Protein AF-A0A192UQJ4-F1 (afdb_monomer_lite)

Radius of gyration: 17.1 Å; chains: 1; bounding box: 37×36×45 Å

Structure (mmCIF, N/CA/C/O backbone):
data_AF-A0A192UQJ4-F1
#
_entry.id   AF-A0A192UQJ4-F1
#
loop_
_atom_site.group_PDB
_atom_site.id
_atom_site.type_symbol
_atom_site.label_atom_id
_atom_site.label_alt_id
_atom_site.label_comp_id
_atom_site.label_asym_id
_atom_site.label_entity_id
_atom_site.label_seq_id
_atom_site.pdbx_PDB_ins_code
_atom_site.Cartn_x
_atom_site.Cartn_y
_atom_site.Cartn_z
_atom_site.occupancy
_atom_site.B_iso_or_equiv
_atom_site.auth_seq_id
_atom_site.auth_comp_id
_atom_site.auth_asym_id
_atom_site.auth_atom_id
_atom_site.pdbx_PDB_model_num
ATOM 1 N N . MET A 1 1 ? -23.858 4.529 11.386 1.00 68.25 1 MET A N 1
ATOM 2 C CA . MET A 1 1 ? -22.714 3.639 11.702 1.00 68.25 1 MET A CA 1
ATOM 3 C C . MET A 1 1 ? -22.645 2.424 10.768 1.00 68.25 1 MET A C 1
ATOM 5 O O . MET A 1 1 ? -21.585 2.189 10.210 1.00 68.25 1 MET A O 1
ATOM 9 N N . LEU A 1 2 ? -23.756 1.713 10.515 1.00 73.62 2 LEU A N 1
ATOM 10 C CA . LEU A 1 2 ? -23.798 0.533 9.625 1.00 73.62 2 LEU A CA 1
ATOM 11 C C . LEU A 1 2 ? -23.403 0.808 8.160 1.00 73.62 2 LEU A C 1
ATOM 13 O O . LEU A 1 2 ? -22.546 0.114 7.625 1.00 73.62 2 LEU A O 1
ATOM 17 N N . ILE A 1 3 ? -23.965 1.846 7.531 1.00 78.69 3 ILE A N 1
ATOM 18 C CA . ILE A 1 3 ? -23.734 2.157 6.102 1.00 78.69 3 ILE A CA 1
ATOM 19 C C . ILE A 1 3 ? -22.249 2.413 5.800 1.00 78.69 3 ILE A C 1
ATOM 21 O O . ILE A 1 3 ? -21.712 1.895 4.826 1.00 78.69 3 ILE A O 1
ATOM 25 N N . TYR A 1 4 ? -21.566 3.163 6.670 1.00 78.06 4 TYR A N 1
ATOM 26 C CA . TYR A 1 4 ? -20.137 3.449 6.529 1.00 78.06 4 TYR A CA 1
ATOM 27 C C . TYR A 1 4 ? -19.293 2.170 6.526 1.00 78.06 4 TYR A C 1
ATOM 29 O O . TYR A 1 4 ? -18.439 2.000 5.661 1.00 78.06 4 TYR A O 1
ATOM 37 N N . ASN A 1 5 ? -19.568 1.253 7.458 1.00 77.25 5 ASN A N 1
ATOM 38 C CA . ASN A 1 5 ? -18.823 0.002 7.571 1.00 77.25 5 ASN A CA 1
ATOM 39 C C . ASN A 1 5 ? -19.036 -0.893 6.344 1.00 77.25 5 ASN A C 1
ATOM 41 O O . ASN A 1 5 ? -18.076 -1.468 5.844 1.00 77.25 5 ASN A O 1
ATOM 45 N N . VAL A 1 6 ? -20.264 -0.968 5.820 1.00 82.81 6 VAL A N 1
ATOM 46 C CA . VAL A 1 6 ? -20.564 -1.748 4.607 1.00 82.81 6 VAL A CA 1
ATOM 47 C C . VAL A 1 6 ? -19.792 -1.209 3.402 1.00 82.81 6 VAL A C 1
ATOM 49 O O . VAL A 1 6 ? -19.183 -1.985 2.664 1.00 82.81 6 VAL A O 1
ATOM 52 N N . ILE A 1 7 ? -19.763 0.113 3.218 1.00 82.19 7 ILE A N 1
ATOM 53 C CA . ILE A 1 7 ? -19.021 0.748 2.119 1.00 82.19 7 ILE A CA 1
ATOM 54 C C . ILE A 1 7 ? -17.511 0.532 2.283 1.00 82.19 7 ILE A C 1
ATOM 56 O O . ILE A 1 7 ? -16.831 0.215 1.307 1.00 82.19 7 ILE A O 1
ATOM 60 N N . ASP A 1 8 ? -16.975 0.670 3.500 1.00 81.62 8 ASP A N 1
ATOM 61 C CA . ASP A 1 8 ? -15.545 0.477 3.777 1.00 81.62 8 ASP A CA 1
ATOM 62 C C . ASP A 1 8 ? -15.128 -0.975 3.488 1.00 81.62 8 ASP A C 1
ATOM 64 O O . ASP A 1 8 ? -14.180 -1.214 2.741 1.00 81.62 8 ASP A O 1
ATOM 68 N N . THR A 1 9 ? -15.886 -1.956 3.987 1.00 82.75 9 THR A N 1
ATOM 69 C CA . THR A 1 9 ? -15.600 -3.382 3.776 1.00 82.75 9 THR A CA 1
ATOM 70 C C . THR A 1 9 ? -15.726 -3.789 2.309 1.00 82.75 9 THR A C 1
ATOM 72 O O . THR A 1 9 ? -14.824 -4.441 1.786 1.00 82.75 9 THR A O 1
ATOM 75 N N . THR A 1 10 ? -16.795 -3.387 1.615 1.00 85.81 10 THR A N 1
ATOM 76 C CA . THR A 1 10 ? -16.966 -3.708 0.184 1.00 85.81 10 THR A CA 1
ATOM 77 C C . THR A 1 10 ? -15.870 -3.078 -0.671 1.00 85.81 10 THR A C 1
ATOM 79 O O . THR A 1 10 ? -15.284 -3.759 -1.511 1.00 85.81 10 THR A O 1
ATOM 82 N N . SER A 1 11 ? -15.511 -1.819 -0.406 1.00 83.31 11 SER A N 1
ATOM 83 C CA . SER A 1 11 ? -14.419 -1.138 -1.110 1.00 83.31 11 SER A CA 1
ATOM 84 C C . SER A 1 11 ? -13.077 -1.834 -0.890 1.00 83.31 11 SER A C 1
ATOM 86 O O . SER A 1 11 ? -12.315 -2.014 -1.837 1.00 83.31 11 SER A O 1
ATOM 88 N N . VAL A 1 12 ? -12.781 -2.259 0.345 1.00 85.00 12 VAL A N 1
ATOM 89 C CA . VAL A 1 12 ? -11.550 -3.002 0.647 1.00 85.00 12 VAL A CA 1
ATOM 90 C C . VAL A 1 12 ? -11.523 -4.331 -0.100 1.00 85.00 12 VAL A C 1
ATOM 92 O O . VAL A 1 12 ? -10.505 -4.635 -0.710 1.00 85.00 12 VAL A O 1
ATOM 95 N N . ILE A 1 13 ? -12.627 -5.085 -0.130 1.00 87.44 13 ILE A N 1
ATOM 96 C CA . ILE A 1 13 ? -12.711 -6.350 -0.879 1.00 87.44 13 ILE A CA 1
ATOM 97 C C . ILE A 1 13 ? -12.421 -6.120 -2.366 1.00 87.44 13 ILE A C 1
ATOM 99 O O . ILE A 1 13 ? -11.567 -6.798 -2.936 1.00 87.44 13 ILE A O 1
ATOM 103 N N . VAL A 1 14 ? -13.078 -5.132 -2.980 1.00 88.06 14 VAL A N 1
ATOM 104 C CA . VAL A 1 14 ? -12.874 -4.796 -4.397 1.00 88.06 14 VAL A CA 1
ATOM 105 C C . VAL A 1 14 ? -11.417 -4.411 -4.667 1.00 88.06 14 VAL A C 1
ATOM 107 O O . VAL A 1 14 ? -10.820 -4.909 -5.620 1.00 88.06 14 VAL A O 1
ATOM 110 N N . PHE A 1 15 ? -10.805 -3.584 -3.814 1.00 84.38 15 PHE A N 1
ATOM 111 C CA . PHE A 1 15 ? -9.407 -3.181 -3.979 1.00 84.38 15 PHE A CA 1
ATOM 112 C C . PHE A 1 15 ? -8.409 -4.313 -3.742 1.00 84.38 15 PHE A C 1
ATOM 114 O O . PHE A 1 15 ? -7.394 -4.373 -4.434 1.00 84.38 15 PHE A O 1
ATOM 121 N N . THR A 1 16 ? -8.691 -5.226 -2.814 1.00 86.81 16 THR A N 1
ATOM 122 C CA . THR A 1 16 ? -7.874 -6.425 -2.607 1.00 86.81 16 THR A CA 1
ATOM 123 C C . THR A 1 16 ? -7.921 -7.325 -3.844 1.00 86.81 16 THR A C 1
ATOM 125 O O . THR A 1 16 ? -6.873 -7.777 -4.307 1.00 86.81 16 THR A O 1
ATOM 128 N N . ILE A 1 17 ? -9.103 -7.532 -4.436 1.00 88.88 17 ILE A N 1
ATOM 129 C CA . ILE A 1 17 ? -9.254 -8.304 -5.682 1.00 88.88 17 ILE A CA 1
ATOM 130 C C . ILE A 1 17 ? -8.514 -7.620 -6.841 1.00 88.88 17 ILE A C 1
ATOM 132 O O . ILE A 1 17 ? -7.749 -8.275 -7.548 1.00 88.88 17 ILE A O 1
ATOM 136 N N . GLU A 1 18 ? -8.678 -6.304 -7.012 1.00 86.25 18 GLU A N 1
ATOM 137 C CA . GLU A 1 18 ? -7.968 -5.525 -8.037 1.00 86.25 18 GLU A CA 1
ATOM 138 C C . GLU A 1 18 ? -6.442 -5.657 -7.888 1.00 86.25 18 GLU A C 1
ATOM 140 O O . GLU A 1 18 ? -5.730 -5.842 -8.879 1.00 86.25 18 GLU A O 1
ATOM 145 N N . TYR A 1 19 ? -5.935 -5.613 -6.652 1.00 85.44 19 TYR A N 1
ATOM 146 C CA . TYR A 1 19 ? -4.513 -5.779 -6.360 1.00 85.44 19 TYR A CA 1
ATOM 147 C C . TYR A 1 19 ? -3.995 -7.169 -6.754 1.00 85.44 19 TYR A C 1
ATOM 149 O O . TYR A 1 19 ? -2.967 -7.260 -7.426 1.00 85.44 19 TYR A O 1
ATOM 157 N N . ILE A 1 20 ? -4.710 -8.240 -6.392 1.00 86.81 20 ILE A N 1
ATOM 158 C CA . ILE A 1 20 ? -4.325 -9.625 -6.720 1.00 86.81 20 ILE A CA 1
ATOM 159 C C . ILE A 1 20 ? -4.343 -9.848 -8.235 1.00 86.81 20 ILE A C 1
ATOM 161 O O . ILE A 1 20 ? -3.375 -10.367 -8.789 1.00 86.81 20 ILE A O 1
ATOM 165 N N . LEU A 1 21 ? -5.397 -9.398 -8.923 1.00 85.69 21 LEU A N 1
ATOM 166 C CA . LEU A 1 21 ? -5.496 -9.501 -10.381 1.00 85.69 21 LEU A CA 1
ATOM 167 C C . LEU A 1 21 ? -4.347 -8.763 -11.077 1.00 85.69 21 LEU A C 1
ATOM 169 O O . LEU A 1 21 ? -3.753 -9.286 -12.023 1.00 85.69 21 LEU A O 1
ATOM 173 N N . ARG A 1 22 ? -3.978 -7.568 -10.599 1.00 84.25 22 ARG A N 1
ATOM 174 C CA . ARG A 1 22 ? -2.816 -6.849 -11.139 1.00 84.25 22 ARG A CA 1
ATOM 175 C C . ARG A 1 22 ? -1.493 -7.534 -10.827 1.00 84.25 22 ARG A C 1
ATOM 177 O O . ARG A 1 22 ? -0.597 -7.526 -11.665 1.00 84.25 22 ARG A O 1
ATOM 184 N N . LEU A 1 23 ? -1.368 -8.162 -9.663 1.00 83.75 23 LEU A N 1
ATOM 185 C CA . LEU A 1 23 ? -0.188 -8.945 -9.319 1.00 83.75 23 LEU A CA 1
ATOM 186 C C . LEU A 1 23 ? -0.026 -10.146 -10.263 1.00 83.75 23 LEU A C 1
ATOM 188 O O . LEU A 1 23 ? 1.066 -10.363 -10.787 1.00 83.75 23 LEU A O 1
ATOM 192 N N . TRP A 1 24 ? -1.113 -10.873 -10.536 1.00 84.25 24 TRP A N 1
ATOM 193 C CA . TRP A 1 24 ? -1.135 -12.014 -11.458 1.00 84.25 24 TRP A CA 1
ATOM 194 C C . TRP A 1 24 ? -0.907 -11.621 -12.918 1.00 84.25 24 TRP A C 1
ATOM 196 O O . TRP A 1 24 ? -0.257 -12.360 -13.649 1.00 84.25 24 TRP A O 1
ATOM 206 N N . THR A 1 25 ? -1.386 -10.450 -13.342 1.00 82.81 25 THR A N 1
ATOM 207 C CA . THR A 1 25 ? -1.175 -9.935 -14.708 1.00 82.81 25 THR A CA 1
ATOM 208 C C . THR A 1 25 ? 0.141 -9.168 -14.873 1.00 82.81 25 THR A C 1
ATOM 210 O O . THR A 1 25 ? 0.566 -8.918 -16.001 1.00 82.81 25 THR A O 1
ATOM 213 N N . SER A 1 26 ? 0.845 -8.843 -13.783 1.00 80.75 26 SER A N 1
ATOM 214 C CA . SER A 1 26 ? 2.135 -8.139 -13.831 1.00 80.75 26 SER A CA 1
ATOM 215 C C . SER A 1 26 ? 3.203 -8.784 -14.734 1.00 80.75 26 SER A C 1
ATOM 217 O O . SER A 1 26 ? 3.917 -8.031 -15.401 1.00 80.75 26 SER A O 1
ATOM 219 N N . PRO A 1 27 ? 3.314 -10.123 -14.864 1.00 76.94 27 PRO A N 1
ATOM 220 C CA . PRO A 1 27 ? 4.272 -10.743 -15.779 1.00 76.94 27 PRO A CA 1
ATOM 221 C C . PRO A 1 27 ? 3.978 -10.442 -17.254 1.00 76.94 27 PRO A C 1
ATOM 223 O O . PRO A 1 27 ? 4.908 -10.268 -18.033 1.00 76.94 27 PRO A O 1
ATOM 226 N N . LEU A 1 28 ? 2.701 -10.300 -17.628 1.00 74.06 28 LEU A N 1
ATOM 227 C CA . LEU A 1 28 ? 2.296 -9.935 -18.991 1.00 74.06 28 LEU A CA 1
ATOM 228 C C . LEU A 1 28 ? 2.704 -8.488 -19.312 1.00 74.06 28 LEU A C 1
ATOM 230 O O . LEU A 1 28 ? 3.176 -8.196 -20.411 1.00 74.06 28 LEU A O 1
ATOM 234 N N . MET A 1 29 ? 2.591 -7.591 -18.325 1.00 69.00 29 MET A N 1
ATOM 235 C CA . MET A 1 29 ? 2.976 -6.180 -18.451 1.00 69.00 29 MET A CA 1
ATOM 236 C C . MET A 1 29 ? 4.497 -5.984 -18.573 1.00 69.00 29 MET A C 1
ATOM 238 O O . MET A 1 29 ? 4.948 -5.036 -19.213 1.00 69.00 29 MET A O 1
ATOM 242 N N . PHE A 1 30 ? 5.293 -6.876 -17.977 1.00 69.94 30 PHE A N 1
ATOM 243 C CA . PHE A 1 30 ? 6.757 -6.849 -18.023 1.00 69.94 30 PHE A CA 1
ATOM 244 C C . PHE A 1 30 ? 7.313 -8.053 -18.792 1.00 69.94 30 PHE A C 1
ATOM 246 O O . PHE A 1 30 ? 8.193 -8.750 -18.290 1.00 69.94 30 PHE A O 1
ATOM 253 N N . SER A 1 31 ? 6.847 -8.256 -20.030 1.00 64.31 31 SER A N 1
ATOM 254 C CA . SER A 1 31 ? 7.252 -9.382 -20.897 1.00 64.31 31 SER A CA 1
ATOM 255 C C . SER A 1 31 ? 8.771 -9.498 -21.137 1.00 64.31 31 SER A C 1
ATOM 257 O O . SER A 1 31 ? 9.249 -10.539 -21.572 1.00 64.31 31 SER A O 1
ATOM 259 N N . SER A 1 32 ? 9.557 -8.459 -20.834 1.00 71.88 32 SER A N 1
ATOM 260 C CA . SER A 1 32 ? 11.025 -8.467 -20.948 1.00 71.88 32 SER A CA 1
ATOM 261 C C . SER A 1 32 ? 11.765 -9.025 -19.718 1.00 71.88 32 SER A C 1
ATOM 263 O O . SER A 1 32 ? 12.993 -9.028 -19.710 1.00 71.88 32 SER A O 1
ATOM 265 N N . ILE A 1 33 ? 11.068 -9.423 -18.645 1.00 78.75 33 ILE A N 1
ATOM 266 C CA . ILE A 1 33 ? 11.676 -9.808 -17.358 1.00 78.75 33 ILE A CA 1
ATOM 267 C C . ILE A 1 33 ? 11.044 -11.123 -16.863 1.00 78.75 33 ILE A C 1
ATOM 269 O O . ILE A 1 33 ? 9.832 -11.278 -16.985 1.00 78.75 33 ILE A O 1
ATOM 273 N N . PRO A 1 34 ? 11.803 -12.060 -16.255 1.00 78.44 34 PRO A N 1
ATOM 274 C CA . PRO A 1 34 ? 11.222 -13.274 -15.681 1.00 78.44 34 PRO A CA 1
ATOM 275 C C . PRO A 1 34 ? 10.134 -12.968 -14.637 1.00 78.44 34 PRO A C 1
ATOM 277 O O . PRO A 1 34 ? 10.239 -12.008 -13.866 1.00 78.44 34 PRO A O 1
ATOM 280 N N . THR A 1 35 ? 9.103 -13.817 -14.605 1.00 77.06 35 THR A N 1
ATOM 281 C CA . THR A 1 35 ? 7.844 -13.672 -13.846 1.00 77.06 35 THR A CA 1
ATOM 282 C C . THR A 1 35 ? 8.048 -13.237 -12.394 1.00 77.06 35 THR A C 1
ATOM 284 O O . THR A 1 35 ? 7.406 -12.307 -11.914 1.00 77.06 35 THR A O 1
ATOM 287 N N . ASN A 1 36 ? 8.993 -13.856 -11.691 1.00 77.62 36 ASN A N 1
ATOM 288 C CA . ASN A 1 36 ? 9.324 -13.546 -10.299 1.00 77.62 36 ASN A CA 1
ATOM 289 C C . ASN A 1 36 ? 9.866 -12.114 -10.108 1.00 77.62 36 ASN A C 1
ATOM 291 O O . ASN A 1 36 ? 9.462 -11.404 -9.185 1.00 77.62 36 ASN A O 1
ATOM 295 N N . LYS A 1 37 ? 10.747 -11.652 -11.001 1.00 80.38 37 LYS A N 1
ATOM 296 C CA . LYS A 1 37 ? 11.276 -10.281 -10.980 1.00 80.38 37 LYS A CA 1
ATOM 297 C C . LYS A 1 37 ? 10.226 -9.261 -11.424 1.00 80.38 37 LYS A C 1
ATOM 299 O O . LYS A 1 37 ? 10.214 -8.156 -10.884 1.00 80.38 37 LYS A O 1
ATOM 304 N N . ALA A 1 38 ? 9.340 -9.617 -12.357 1.00 80.56 38 ALA A N 1
ATOM 305 C CA . ALA A 1 38 ? 8.219 -8.771 -12.774 1.00 80.56 38 ALA A CA 1
ATOM 306 C C . ALA A 1 38 ? 7.261 -8.482 -11.607 1.00 80.56 38 ALA A C 1
ATOM 308 O O . ALA A 1 38 ? 6.945 -7.321 -11.346 1.00 80.56 38 ALA A O 1
ATOM 309 N N . VAL A 1 39 ? 6.898 -9.516 -10.842 1.00 81.19 39 VAL A N 1
ATOM 310 C CA . VAL A 1 39 ? 6.060 -9.400 -9.638 1.00 81.19 39 VAL A CA 1
ATOM 311 C C . VAL A 1 39 ? 6.717 -8.493 -8.596 1.00 81.19 39 VAL A C 1
ATOM 313 O O . VAL A 1 39 ? 6.099 -7.544 -8.117 1.00 81.19 39 VAL A O 1
ATOM 316 N N . PHE A 1 40 ? 7.997 -8.713 -8.283 1.00 81.75 40 PHE A N 1
ATOM 317 C CA . PHE A 1 40 ? 8.704 -7.894 -7.293 1.00 81.75 40 PHE A CA 1
ATOM 318 C C . PHE A 1 40 ? 8.839 -6.426 -7.732 1.00 81.75 40 PHE A C 1
ATOM 320 O O . PHE A 1 40 ? 8.682 -5.501 -6.929 1.00 81.75 40 PHE A O 1
ATOM 327 N N . LYS A 1 41 ? 9.082 -6.196 -9.028 1.00 80.88 41 LYS A N 1
ATOM 328 C CA . LYS A 1 41 ? 9.120 -4.856 -9.623 1.00 80.88 41 LYS A CA 1
ATOM 329 C C . LYS A 1 41 ? 7.747 -4.184 -9.587 1.00 80.88 41 LYS A C 1
ATOM 331 O O . LYS A 1 41 ? 7.675 -2.987 -9.318 1.00 80.88 41 LYS A O 1
ATOM 336 N N . TYR A 1 42 ? 6.672 -4.941 -9.808 1.00 81.81 42 TYR A N 1
ATOM 337 C CA . TYR A 1 42 ? 5.308 -4.436 -9.701 1.00 81.81 42 TYR A CA 1
ATOM 338 C C . TYR A 1 42 ? 4.966 -4.043 -8.265 1.00 81.81 42 TYR A C 1
ATOM 340 O O . TYR A 1 42 ? 4.496 -2.926 -8.067 1.00 81.81 42 TYR A O 1
ATOM 348 N N . ILE A 1 43 ? 5.278 -4.881 -7.270 1.00 83.44 43 ILE A N 1
ATOM 349 C CA . ILE A 1 43 ? 5.050 -4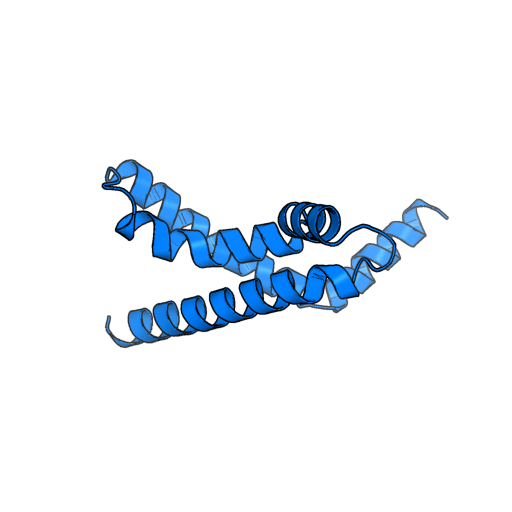.583 -5.843 1.00 83.44 43 ILE A CA 1
ATOM 350 C C . ILE A 1 43 ? 5.772 -3.296 -5.420 1.00 83.44 43 ILE A C 1
ATOM 352 O O . ILE A 1 43 ? 5.193 -2.467 -4.722 1.00 83.44 43 ILE A O 1
ATOM 356 N N . LYS A 1 44 ? 7.013 -3.091 -5.879 1.00 82.94 44 LYS A N 1
ATOM 357 C CA . LYS A 1 44 ? 7.765 -1.847 -5.638 1.00 82.94 44 LYS A CA 1
ATOM 358 C 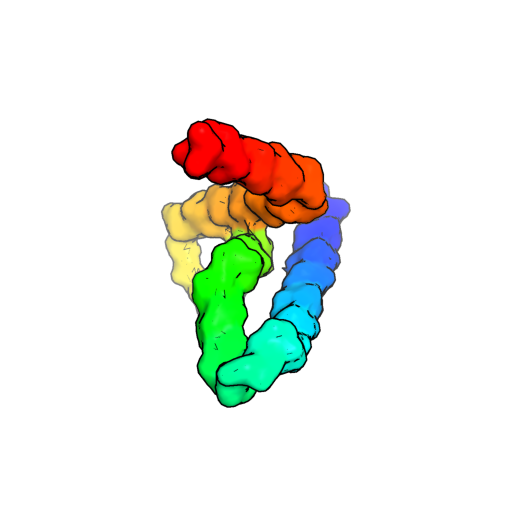C . LYS A 1 44 ? 7.295 -0.663 -6.481 1.00 82.94 44 LYS A C 1
ATOM 360 O O . LYS A 1 44 ? 7.759 0.456 -6.268 1.00 82.94 44 LYS A O 1
ATOM 365 N N . SER A 1 45 ? 6.409 -0.876 -7.451 1.00 81.75 45 SER A N 1
ATOM 366 C CA . SER A 1 45 ? 5.894 0.221 -8.255 1.00 81.75 45 SER A CA 1
ATOM 367 C C . SER A 1 45 ? 5.053 1.150 -7.378 1.00 81.75 45 SER A C 1
ATOM 369 O O . SER A 1 45 ? 4.300 0.697 -6.510 1.00 81.75 45 SER A O 1
ATOM 371 N N . PRO A 1 46 ? 5.074 2.462 -7.650 1.00 75.06 46 PRO A N 1
ATOM 372 C CA . PRO A 1 46 ? 4.264 3.404 -6.897 1.00 75.06 46 PRO A CA 1
ATOM 373 C C . PRO A 1 46 ? 2.759 3.161 -7.085 1.00 75.06 46 PRO A C 1
ATOM 375 O O . PRO A 1 46 ? 1.965 3.826 -6.439 1.00 75.06 46 PRO A O 1
ATOM 378 N N . MET A 1 47 ? 2.334 2.291 -8.009 1.00 75.44 47 MET A N 1
ATOM 379 C CA . MET A 1 47 ? 0.925 1.918 -8.183 1.00 75.44 47 MET A CA 1
ATOM 380 C C . MET A 1 47 ? 0.518 0.852 -7.165 1.00 75.44 47 MET A C 1
ATOM 382 O O . MET A 1 47 ? -0.444 1.041 -6.427 1.00 75.44 47 MET A O 1
ATOM 386 N N . ALA A 1 48 ? 1.318 -0.209 -7.059 1.00 83.12 48 ALA A N 1
ATOM 387 C CA . ALA A 1 48 ? 1.101 -1.271 -6.087 1.00 83.12 48 ALA A CA 1
ATOM 388 C C . ALA A 1 48 ? 1.247 -0.780 -4.639 1.00 83.12 48 ALA A C 1
ATOM 390 O O . ALA A 1 48 ? 0.504 -1.234 -3.777 1.00 83.12 48 ALA A O 1
ATOM 391 N N . ILE A 1 49 ? 2.148 0.175 -4.373 1.00 83.31 49 ILE A N 1
ATOM 392 C CA . ILE A 1 49 ? 2.295 0.783 -3.039 1.00 83.31 49 ILE A CA 1
ATOM 393 C C . ILE A 1 49 ? 1.017 1.527 -2.626 1.00 83.31 49 ILE A C 1
ATOM 395 O O . ILE A 1 49 ? 0.570 1.388 -1.491 1.00 83.31 49 ILE A O 1
ATOM 399 N N . ILE A 1 50 ? 0.402 2.293 -3.534 1.00 82.19 50 ILE A N 1
ATOM 400 C CA . ILE A 1 50 ? -0.847 3.020 -3.244 1.00 82.19 50 ILE A CA 1
ATOM 401 C C . ILE A 1 50 ? -2.005 2.043 -3.022 1.00 82.19 50 ILE A C 1
ATOM 403 O O . ILE A 1 50 ? -2.800 2.233 -2.098 1.00 82.19 50 ILE A O 1
ATOM 407 N N . ASP A 1 51 ? -2.090 0.989 -3.838 1.00 83.69 51 ASP A N 1
ATOM 408 C CA . ASP A 1 51 ? -3.089 -0.067 -3.658 1.00 83.69 51 ASP A CA 1
ATOM 409 C C . ASP A 1 51 ? -2.911 -0.770 -2.301 1.00 83.69 51 ASP A C 1
ATOM 411 O O . ASP A 1 51 ? -3.882 -0.923 -1.560 1.00 83.69 51 ASP A O 1
ATOM 415 N N . LEU A 1 52 ? -1.671 -1.094 -1.912 1.00 83.81 52 LEU A N 1
ATOM 416 C CA . LEU A 1 52 ? -1.367 -1.692 -0.611 1.00 83.81 52 LEU A CA 1
ATOM 417 C C . LEU A 1 52 ? -1.749 -0.755 0.543 1.00 83.81 52 LEU A C 1
ATOM 419 O O . LEU A 1 52 ? -2.462 -1.167 1.453 1.00 83.81 52 LEU A O 1
ATOM 423 N N . LEU A 1 53 ? -1.354 0.522 0.489 1.00 83.44 53 LEU A N 1
ATOM 424 C CA . LEU A 1 53 ? -1.710 1.528 1.501 1.00 83.44 53 LEU A CA 1
ATOM 425 C C . LEU A 1 53 ? -3.223 1.762 1.615 1.00 83.44 53 LEU A C 1
ATOM 427 O O . LEU A 1 53 ? -3.697 2.217 2.652 1.00 83.44 53 LEU A O 1
ATOM 431 N N . THR A 1 54 ? -3.988 1.451 0.571 1.00 81.56 54 THR A N 1
ATOM 432 C CA . THR A 1 54 ? -5.448 1.594 0.561 1.00 81.56 54 THR A CA 1
ATOM 433 C C . THR A 1 54 ? -6.141 0.490 1.361 1.00 81.56 54 THR A C 1
ATOM 435 O O . THR A 1 54 ? -7.104 0.771 2.087 1.00 81.56 54 THR A O 1
ATOM 438 N N . ILE A 1 55 ? -5.643 -0.746 1.263 1.00 82.88 55 ILE A N 1
ATOM 439 C CA . ILE A 1 55 ? -6.204 -1.919 1.949 1.00 82.88 55 ILE A CA 1
ATOM 440 C C . ILE A 1 55 ? -5.612 -2.121 3.352 1.00 82.88 55 ILE A C 1
ATOM 442 O O . ILE A 1 55 ? -6.308 -2.564 4.264 1.00 82.88 55 ILE A O 1
ATOM 446 N N . LEU A 1 56 ? -4.352 -1.728 3.560 1.00 83.38 56 LEU A N 1
ATOM 447 C CA . LEU A 1 56 ? -3.592 -1.964 4.790 1.00 83.38 56 LEU A CA 1
ATOM 448 C C . LEU A 1 56 ? -4.275 -1.459 6.081 1.00 83.38 56 LEU A C 1
ATOM 450 O O . LEU A 1 56 ? -4.290 -2.208 7.058 1.00 83.38 56 LEU A O 1
ATOM 454 N N . PRO A 1 57 ? -4.898 -0.261 6.125 1.00 81.50 57 PRO A N 1
ATOM 455 C CA . PRO A 1 57 ? -5.515 0.260 7.344 1.00 81.50 57 PRO A CA 1
ATOM 456 C C . PRO A 1 57 ? -6.700 -0.566 7.842 1.00 81.50 57 PRO A C 1
ATOM 45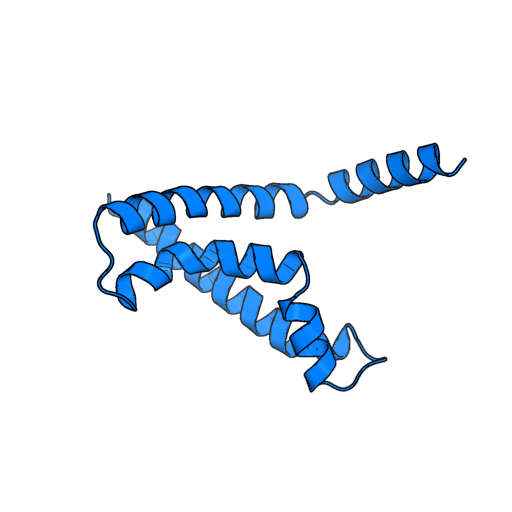8 O O . PRO A 1 57 ? -7.073 -0.453 9.008 1.00 81.50 57 PRO A O 1
ATOM 461 N N . PHE A 1 58 ? -7.315 -1.350 6.952 1.00 82.62 58 PHE A N 1
ATOM 462 C CA . PHE A 1 58 ? -8.407 -2.249 7.297 1.00 82.62 58 PHE A CA 1
ATOM 463 C C . PHE A 1 58 ? -7.881 -3.529 7.943 1.00 82.62 58 PHE A C 1
ATOM 465 O O . PHE A 1 58 ? -8.418 -3.937 8.960 1.00 82.62 58 PHE A O 1
ATOM 472 N N . TYR A 1 59 ? -6.818 -4.129 7.397 1.00 81.81 59 TYR A N 1
ATOM 473 C CA . TYR A 1 59 ? -6.289 -5.411 7.873 1.00 81.81 59 TYR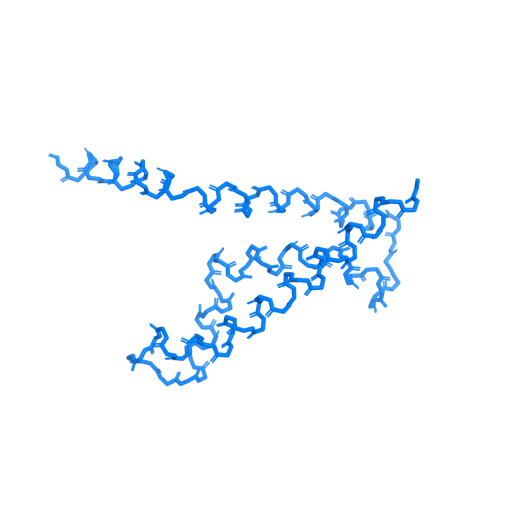 A CA 1
ATOM 474 C C . TYR A 1 59 ? -5.412 -5.296 9.129 1.00 81.81 59 TYR A C 1
ATOM 476 O O . TYR A 1 59 ? -5.409 -6.211 9.949 1.00 81.81 59 TYR A O 1
ATOM 484 N N . LEU A 1 60 ? -4.686 -4.185 9.314 1.00 80.06 60 LEU A N 1
ATOM 485 C CA . LEU A 1 60 ? -3.710 -4.042 10.407 1.00 80.06 60 LEU A CA 1
ATOM 486 C C . LEU A 1 60 ? -4.281 -4.297 11.820 1.00 80.06 60 LEU A C 1
ATOM 488 O O . LEU A 1 60 ? -3.637 -5.022 12.578 1.00 80.06 60 LEU A O 1
ATOM 492 N N . PRO A 1 61 ? -5.471 -3.774 12.181 1.00 79.94 61 PRO A N 1
ATOM 493 C CA . PRO A 1 61 ? -6.076 -4.016 13.493 1.00 79.94 61 PRO A CA 1
ATOM 494 C C . PRO A 1 61 ? -6.497 -5.471 13.746 1.00 79.94 61 PRO A C 1
ATOM 496 O O . PRO A 1 61 ? -6.686 -5.841 14.899 1.00 79.94 61 PRO A O 1
ATOM 499 N N . PHE A 1 62 ? -6.672 -6.285 12.696 1.00 79.56 62 PHE A N 1
ATOM 500 C CA . PHE A 1 62 ? -7.047 -7.699 12.830 1.00 79.56 62 PHE A CA 1
ATOM 501 C C . PHE A 1 62 ? -5.837 -8.621 13.015 1.00 79.56 62 PHE A C 1
ATOM 503 O O . PHE A 1 62 ? -5.991 -9.718 13.541 1.00 79.56 62 PHE A O 1
ATOM 510 N N . ILE A 1 63 ? -4.651 -8.201 12.565 1.00 78.50 63 ILE A N 1
ATOM 511 C CA . ILE A 1 63 ? -3.437 -9.035 12.569 1.00 78.50 63 ILE A CA 1
ATOM 512 C C . ILE A 1 63 ? -2.592 -8.781 13.823 1.00 78.50 63 ILE A C 1
ATOM 514 O O . ILE A 1 63 ? -1.975 -9.707 14.343 1.00 78.50 63 ILE A O 1
ATOM 518 N N . PHE A 1 64 ? -2.567 -7.542 14.325 1.00 78.31 64 PHE A N 1
ATOM 519 C CA . PHE A 1 64 ? -1.751 -7.165 15.477 1.00 78.31 64 PHE A CA 1
ATOM 520 C C . PHE A 1 64 ? -2.606 -6.529 16.577 1.00 78.31 64 PHE A C 1
ATOM 522 O O . PHE A 1 64 ? -3.402 -5.637 16.275 1.00 78.31 64 PHE A O 1
ATOM 529 N N . PRO A 1 65 ? -2.413 -6.900 17.857 1.00 74.75 65 PRO A N 1
ATOM 530 C CA . PRO A 1 65 ? -2.920 -6.117 18.974 1.00 74.75 65 PRO A CA 1
ATOM 531 C C . PRO A 1 65 ? -2.126 -4.806 19.026 1.00 74.75 65 PRO A C 1
ATOM 533 O O . PRO A 1 65 ? -1.025 -4.733 19.563 1.00 74.75 65 PRO A O 1
ATOM 536 N N . VAL A 1 66 ? -2.654 -3.781 18.363 1.00 74.44 66 VAL A N 1
ATOM 537 C CA . VAL A 1 66 ? -2.012 -2.471 18.239 1.00 74.44 66 VAL A CA 1
ATOM 538 C C . VAL A 1 66 ? -2.494 -1.522 19.325 1.00 74.44 66 VAL A C 1
ATOM 540 O O . VAL A 1 66 ? -3.696 -1.332 19.519 1.00 74.44 66 VAL A O 1
ATOM 543 N N . ASP A 1 67 ? -1.540 -0.859 19.975 1.00 83.38 67 ASP A N 1
ATOM 544 C CA . ASP A 1 67 ? -1.817 0.203 20.936 1.00 83.38 67 ASP A CA 1
ATOM 545 C C . ASP A 1 67 ? -2.696 1.309 20.339 1.00 83.38 67 ASP A C 1
ATOM 547 O O . ASP A 1 67 ? -2.634 1.634 19.147 1.00 83.38 67 ASP A O 1
ATOM 551 N N . LEU A 1 68 ? -3.445 1.997 21.205 1.00 81.75 68 LEU A N 1
ATOM 552 C CA . LEU A 1 68 ? -4.320 3.120 20.839 1.00 81.75 68 LEU A CA 1
ATOM 553 C C . LEU A 1 68 ? -3.598 4.221 20.039 1.00 81.75 68 LEU A C 1
ATOM 555 O O . LEU A 1 68 ? -4.205 4.896 19.202 1.00 81.75 68 LEU A O 1
ATOM 559 N N . ARG A 1 69 ? -2.291 4.402 20.274 1.00 83.00 69 ARG A N 1
ATOM 560 C CA . ARG A 1 69 ? -1.447 5.354 19.534 1.00 83.00 69 ARG A CA 1
ATOM 561 C C . ARG A 1 69 ? -1.225 4.904 18.091 1.00 83.00 69 ARG A C 1
ATOM 563 O O . ARG A 1 69 ? -1.365 5.709 17.175 1.00 83.00 69 ARG A O 1
ATOM 570 N N . VAL A 1 70 ? -0.945 3.620 17.885 1.00 80.94 70 VAL A N 1
ATOM 571 C CA . VAL A 1 70 ? -0.729 3.040 16.555 1.00 80.94 70 VAL A CA 1
ATOM 572 C C . VAL A 1 70 ? -2.044 3.010 15.777 1.00 80.94 70 VAL A C 1
ATOM 574 O O . VAL A 1 70 ? -2.074 3.423 14.621 1.00 80.94 70 VAL A O 1
ATOM 577 N N . LEU A 1 71 ? -3.163 2.672 16.428 1.00 81.38 71 LEU A N 1
ATOM 578 C CA . LEU A 1 71 ? -4.505 2.779 15.837 1.00 81.38 71 LEU A CA 1
ATOM 579 C C . LEU A 1 71 ? -4.813 4.185 15.304 1.00 81.38 71 LEU A C 1
ATOM 581 O O . LEU A 1 71 ?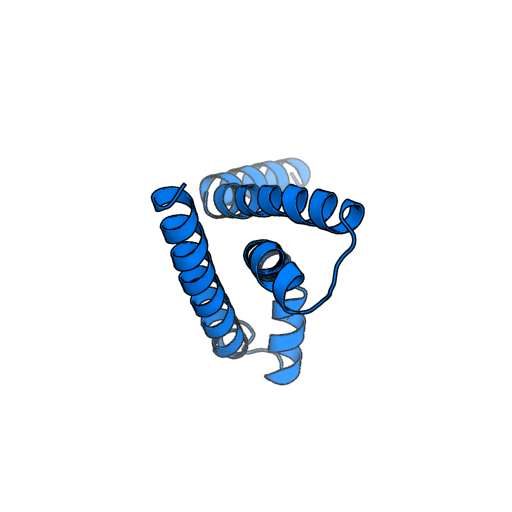 -5.426 4.326 14.244 1.00 81.38 71 LEU A O 1
ATOM 585 N N . ARG A 1 72 ? -4.358 5.237 15.997 1.00 81.81 72 ARG A N 1
ATOM 586 C CA . ARG A 1 72 ? -4.512 6.626 15.539 1.00 81.81 72 ARG A CA 1
ATOM 587 C C . ARG A 1 72 ? -3.741 6.887 14.245 1.00 81.81 72 ARG A C 1
ATOM 589 O O . ARG A 1 72 ? -4.298 7.483 13.328 1.00 81.81 72 ARG A O 1
ATOM 596 N N . VAL A 1 73 ? -2.503 6.408 14.145 1.00 83.38 73 VAL A N 1
ATOM 597 C CA . VAL A 1 73 ? -1.678 6.546 12.932 1.00 83.38 73 VAL A CA 1
ATOM 598 C C . VAL A 1 73 ? -2.250 5.719 11.777 1.00 83.38 73 VAL A C 1
ATOM 600 O O . VAL A 1 73 ? -2.360 6.220 10.661 1.00 83.38 73 VAL A O 1
ATOM 603 N N . ILE A 1 74 ? -2.717 4.494 12.038 1.00 83.00 74 ILE A N 1
ATOM 604 C CA . ILE A 1 74 ? -3.373 3.640 11.033 1.00 83.00 74 ILE A CA 1
ATOM 605 C C . ILE A 1 74 ? -4.604 4.336 10.441 1.00 83.00 74 ILE A C 1
ATOM 607 O O . ILE A 1 74 ? -4.847 4.264 9.238 1.00 83.00 74 ILE A O 1
ATOM 611 N N . ARG A 1 75 ? -5.376 5.059 11.260 1.00 80.25 75 ARG A N 1
ATOM 612 C CA . ARG A 1 75 ? -6.508 5.851 10.760 1.00 80.25 75 ARG A CA 1
ATOM 613 C C . ARG A 1 75 ? -6.069 6.956 9.799 1.00 80.25 75 ARG A C 1
ATOM 615 O O . ARG A 1 75 ? -6.771 7.175 8.816 1.00 80.25 75 ARG A O 1
ATOM 622 N N . LEU A 1 76 ? -4.920 7.599 10.026 1.00 82.25 76 LEU A N 1
ATOM 623 C CA . LEU A 1 76 ? -4.376 8.608 9.107 1.00 82.25 76 LEU A CA 1
ATOM 624 C C . LEU A 1 76 ? -3.989 8.002 7.755 1.00 82.25 76 LEU A C 1
ATOM 626 O O . LEU A 1 76 ? -4.209 8.639 6.731 1.00 82.25 76 LEU A O 1
ATOM 630 N N . LEU A 1 77 ? -3.515 6.751 7.719 1.00 80.12 77 LEU A N 1
ATOM 631 C CA . LEU A 1 77 ? -3.193 6.057 6.464 1.00 80.12 77 LEU A CA 1
ATOM 632 C C . LEU A 1 77 ? -4.400 5.914 5.525 1.00 80.12 77 LEU A C 1
ATOM 634 O O . LEU A 1 77 ? -4.212 5.759 4.322 1.00 80.12 77 LEU A O 1
ATOM 638 N N . ARG A 1 78 ? -5.642 6.044 6.014 1.00 78.25 78 ARG A N 1
ATOM 639 C CA . ARG A 1 78 ? -6.833 6.091 5.147 1.00 78.25 78 ARG A CA 1
ATOM 640 C C . ARG A 1 78 ? -6.810 7.280 4.178 1.00 78.25 78 ARG A C 1
ATOM 642 O O . ARG A 1 78 ? -7.403 7.175 3.108 1.00 78.25 78 ARG A O 1
ATOM 649 N N . ILE A 1 79 ? -6.083 8.364 4.489 1.00 81.94 79 ILE A N 1
ATOM 650 C CA . ILE A 1 79 ? -5.864 9.480 3.553 1.00 81.94 79 ILE A CA 1
ATOM 651 C C . ILE A 1 79 ? -5.141 9.018 2.286 1.00 81.94 79 ILE A C 1
ATOM 653 O O . ILE A 1 79 ? -5.319 9.608 1.224 1.00 81.94 79 ILE A O 1
ATOM 657 N N . ALA A 1 80 ? -4.386 7.913 2.360 1.00 75.88 80 ALA A N 1
ATOM 658 C CA . ALA A 1 80 ? -3.675 7.378 1.213 1.00 75.88 80 ALA A CA 1
ATOM 659 C C . ALA A 1 80 ? -4.619 6.966 0.070 1.00 75.88 80 ALA A C 1
ATOM 661 O O . ALA A 1 80 ? -4.245 7.025 -1.102 1.00 75.88 80 ALA A O 1
ATOM 662 N N . ARG A 1 81 ? -5.875 6.637 0.400 1.00 74.00 81 ARG A N 1
ATOM 663 C CA . ARG A 1 81 ? -6.932 6.343 -0.576 1.00 74.00 81 ARG A CA 1
ATOM 664 C C . ARG A 1 81 ? -7.259 7.546 -1.470 1.00 74.00 81 ARG A C 1
ATOM 666 O O . ARG A 1 81 ? -7.674 7.356 -2.609 1.00 74.00 81 ARG A O 1
ATOM 673 N N . LEU A 1 82 ? -7.020 8.779 -1.009 1.00 76.94 82 LEU A N 1
ATOM 674 C CA . LEU A 1 82 ? -7.182 9.983 -1.835 1.00 76.94 82 LEU A CA 1
ATOM 675 C C . LEU A 1 82 ? -6.135 10.053 -2.955 1.00 76.94 82 LEU A C 1
ATOM 677 O O . LEU A 1 82 ? -6.457 10.475 -4.064 1.00 76.94 82 LEU A O 1
ATOM 681 N N . PHE A 1 83 ? -4.907 9.576 -2.718 1.00 72.50 83 PHE A N 1
ATOM 682 C CA . PHE A 1 83 ? -3.884 9.514 -3.772 1.00 72.50 83 PHE A CA 1
ATOM 683 C C . PHE A 1 83 ? -4.266 8.542 -4.887 1.00 72.50 83 PHE A C 1
ATOM 685 O O . PHE A 1 83 ? -3.901 8.766 -6.042 1.00 72.50 83 PHE A O 1
ATOM 692 N N . LYS A 1 84 ? -5.031 7.491 -4.558 1.00 66.56 84 LYS A N 1
ATOM 693 C CA . LYS A 1 84 ? -5.602 6.583 -5.551 1.00 66.56 84 LYS A CA 1
ATOM 694 C C . LYS A 1 84 ? -6.506 7.374 -6.507 1.00 66.56 84 LYS A C 1
ATOM 696 O O . LYS A 1 84 ? -6.218 7.408 -7.700 1.00 66.56 84 LYS A O 1
ATOM 701 N N . LEU A 1 85 ? -7.485 8.122 -5.988 1.00 65.06 85 LEU A N 1
ATOM 702 C CA . LEU A 1 85 ? -8.385 8.980 -6.784 1.00 65.06 85 LEU A CA 1
ATOM 703 C C . LEU A 1 85 ? -7.633 10.002 -7.646 1.00 65.06 85 LEU A C 1
ATOM 705 O O . LEU A 1 85 ? -7.941 10.171 -8.824 1.00 65.06 85 LEU A O 1
ATOM 709 N N . HIS A 1 86 ? -6.604 10.632 -7.079 1.00 65.38 86 HIS A N 1
ATOM 710 C CA . HIS A 1 86 ? -5.790 11.620 -7.784 1.00 65.38 86 HIS A CA 1
ATOM 711 C C . HIS A 1 86 ? -5.093 11.016 -9.016 1.00 65.38 86 HIS A C 1
ATOM 713 O O . HIS A 1 86 ? -4.932 11.673 -10.036 1.00 65.38 86 HIS A O 1
ATOM 719 N N . ARG A 1 87 ? -4.714 9.736 -8.971 1.00 60.81 87 ARG A N 1
ATOM 720 C CA . ARG A 1 87 ? -3.923 9.091 -10.027 1.00 60.81 87 ARG A CA 1
ATOM 721 C C . ARG A 1 87 ? -4.739 8.353 -11.094 1.00 60.81 87 ARG A C 1
ATOM 723 O O . ARG A 1 87 ? -4.206 8.122 -12.179 1.00 60.81 87 ARG A O 1
ATOM 730 N N . TYR A 1 88 ? -6.008 8.022 -10.830 1.00 60.34 88 TYR A N 1
ATOM 731 C CA . TYR A 1 88 ? -6.942 7.565 -11.878 1.00 60.34 88 TYR A CA 1
ATOM 732 C C . TYR A 1 88 ? -7.387 8.699 -12.809 1.00 60.34 88 TYR A C 1
ATOM 734 O O . TYR A 1 88 ? -7.891 8.430 -13.898 1.00 60.34 88 TYR A O 1
ATOM 742 N N . SER A 1 89 ? -7.155 9.960 -12.432 1.00 59.12 89 SER A N 1
ATOM 743 C CA . SER A 1 89 ? -7.295 11.085 -13.351 1.00 59.12 89 SER A CA 1
ATOM 744 C C . SER A 1 89 ? -6.200 11.003 -14.419 1.00 59.12 89 SER A C 1
ATOM 746 O O . SER A 1 89 ? -5.067 11.448 -14.220 1.00 59.12 89 SER A O 1
ATOM 748 N N . ASN A 1 90 ? -6.528 10.423 -15.578 1.00 57.69 90 ASN A N 1
ATOM 749 C CA . ASN A 1 90 ? -5.673 10.442 -16.772 1.00 57.69 90 ASN A CA 1
ATOM 750 C C . ASN A 1 90 ? -5.187 11.867 -17.104 1.00 57.69 90 ASN A C 1
ATOM 752 O O . ASN A 1 90 ? -4.087 12.037 -17.625 1.00 57.69 90 ASN A O 1
ATOM 756 N N . SER A 1 91 ? -5.950 12.887 -16.709 1.00 59.38 91 SER A N 1
ATOM 757 C CA . SER A 1 91 ? -5.620 14.303 -16.851 1.00 59.38 91 SER A CA 1
ATOM 758 C C . SER A 1 91 ? -4.308 14.689 -16.161 1.00 59.38 91 SER A C 1
ATOM 760 O O . SER A 1 91 ? -3.539 15.463 -16.721 1.00 59.38 91 SER A O 1
ATOM 762 N N . LEU A 1 92 ? -3.981 14.114 -14.997 1.00 61.81 92 LEU A N 1
ATOM 763 C CA . LEU A 1 92 ? -2.719 14.406 -14.305 1.00 61.81 92 LEU A CA 1
ATOM 764 C C . LEU A 1 92 ? -1.508 13.796 -15.005 1.00 61.81 92 LEU A C 1
ATOM 766 O O . LEU A 1 92 ? -0.456 14.427 -15.044 1.00 61.81 92 LEU A O 1
ATOM 770 N N . LYS A 1 93 ? -1.647 12.614 -15.619 1.00 65.06 93 LYS A N 1
ATOM 771 C CA . LYS A 1 93 ? -0.583 12.065 -16.477 1.00 65.06 93 LYS A CA 1
ATOM 772 C C . LYS A 1 93 ? -0.311 12.985 -17.664 1.00 65.06 93 LYS A C 1
ATOM 774 O O . LYS A 1 93 ? 0.850 13.204 -17.997 1.00 65.06 93 LYS A O 1
ATOM 779 N N . THR A 1 94 ? -1.359 13.545 -18.267 1.00 67.69 94 THR A N 1
ATOM 780 C CA . THR A 1 94 ? -1.227 14.498 -19.374 1.00 67.69 94 THR A CA 1
ATOM 781 C C . THR A 1 94 ? -0.558 15.792 -18.915 1.00 67.69 94 THR A C 1
ATOM 783 O O . THR A 1 94 ? 0.409 16.217 -19.539 1.00 67.69 94 THR A O 1
ATOM 786 N N . VAL A 1 95 ? -0.989 16.369 -17.788 1.00 72.81 95 VAL A N 1
ATOM 787 C CA . VAL A 1 95 ? -0.383 17.585 -17.215 1.00 72.81 95 VAL A CA 1
ATOM 788 C C . VAL A 1 95 ? 1.092 17.358 -16.874 1.00 72.81 95 VAL A C 1
ATOM 790 O O . VAL A 1 95 ? 1.943 18.135 -17.298 1.00 72.81 95 VAL A O 1
ATOM 793 N N . ILE A 1 96 ? 1.428 16.261 -16.190 1.00 76.19 96 ILE A N 1
ATOM 794 C CA . ILE A 1 96 ? 2.818 15.917 -15.852 1.00 76.19 96 ILE A CA 1
ATOM 795 C C . ILE A 1 96 ? 3.663 15.730 -17.119 1.00 76.19 96 ILE A C 1
ATOM 797 O O . ILE A 1 96 ? 4.800 16.195 -17.164 1.00 76.19 96 ILE A O 1
ATOM 801 N N . ASN A 1 97 ? 3.124 15.092 -18.162 1.00 77.12 97 ASN A N 1
ATOM 802 C CA . ASN A 1 97 ? 3.837 14.931 -19.430 1.00 77.12 97 ASN A CA 1
ATOM 803 C C . ASN A 1 97 ? 4.075 16.268 -20.145 1.00 77.12 97 ASN A C 1
ATOM 805 O O . ASN A 1 97 ? 5.146 16.443 -20.723 1.00 77.12 97 ASN A O 1
ATOM 809 N N . VAL A 1 98 ? 3.129 17.212 -20.086 1.00 80.75 98 VAL A N 1
ATOM 810 C CA . VAL A 1 98 ? 3.307 18.565 -20.641 1.00 80.75 98 VAL A CA 1
ATOM 811 C C . VAL A 1 98 ? 4.397 19.319 -19.880 1.00 80.75 98 VAL A C 1
ATOM 813 O O . VAL A 1 98 ? 5.328 19.816 -20.506 1.00 80.75 98 VAL A O 1
ATOM 816 N N . PHE A 1 99 ? 4.361 19.322 -18.544 1.00 81.12 99 PHE A N 1
ATOM 817 C CA . PHE A 1 99 ? 5.409 19.945 -17.724 1.00 81.12 99 PHE A CA 1
ATOM 818 C C . PHE A 1 99 ? 6.787 19.327 -17.968 1.00 81.12 99 PHE A C 1
ATOM 820 O O . PHE A 1 99 ? 7.777 20.039 -18.108 1.00 81.12 99 PHE A O 1
ATOM 827 N N . LYS A 1 100 ? 6.858 17.996 -18.075 1.00 79.12 100 LYS A N 1
ATOM 828 C CA . LYS A 1 100 ? 8.109 17.294 -18.369 1.00 79.12 100 LYS A CA 1
ATOM 829 C C . LYS A 1 100 ? 8.645 17.647 -19.758 1.00 79.12 100 LYS A C 1
ATOM 831 O O . LYS A 1 100 ? 9.850 17.788 -19.916 1.00 79.12 100 LYS A O 1
ATOM 836 N N . LYS A 1 101 ? 7.766 17.812 -20.751 1.00 80.12 101 LYS A N 1
ATOM 837 C CA . LYS A 1 101 ? 8.143 18.236 -22.106 1.00 80.12 101 LYS A CA 1
ATOM 838 C C . LYS A 1 101 ? 8.624 19.691 -22.143 1.00 80.12 101 LYS A C 1
ATOM 840 O O . LYS A 1 101 ? 9.523 19.998 -22.910 1.00 80.12 101 LYS A O 1
ATOM 845 N N . MET A 1 102 ? 8.069 20.550 -21.290 1.00 74.12 102 MET A N 1
ATOM 846 C CA . MET A 1 102 ? 8.424 21.968 -21.180 1.00 74.12 102 MET A CA 1
ATOM 847 C C . MET A 1 102 ? 9.743 22.218 -20.424 1.00 74.12 102 MET A C 1
ATOM 849 O O . MET A 1 102 ? 10.367 23.243 -20.636 1.00 74.12 102 MET A O 1
ATOM 853 N N . LEU A 1 103 ? 10.178 21.287 -19.568 1.00 73.06 103 LEU A N 1
ATOM 854 C CA . LEU A 1 103 ? 11.468 21.342 -18.855 1.00 73.06 103 LEU A CA 1
ATOM 855 C C . LEU A 1 103 ? 12.656 20.779 -19.656 1.00 73.06 103 LEU A 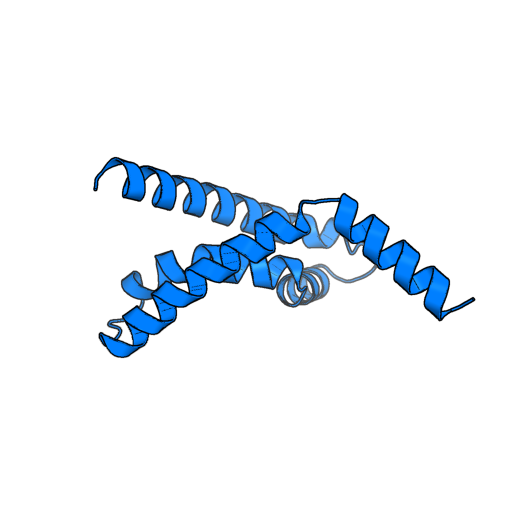C 1
ATOM 857 O O . LEU A 1 103 ? 13.798 20.929 -19.232 1.00 73.06 103 LEU A O 1
ATOM 861 N N . ILE A 1 104 ? 12.383 20.056 -20.745 1.00 71.19 104 ILE A N 1
ATOM 862 C CA . ILE A 1 104 ? 13.394 19.392 -21.590 1.00 71.19 104 ILE A CA 1
ATOM 863 C C . ILE A 1 104 ? 13.559 20.118 -22.942 1.00 71.19 104 ILE A C 1
ATOM 865 O O . ILE A 1 104 ? 14.534 19.870 -23.647 1.00 71.19 104 ILE A O 1
ATOM 869 N N . SER A 1 105 ? 12.615 21.000 -23.297 1.00 54.16 105 SER A N 1
ATOM 870 C CA . SER A 1 105 ? 12.716 21.936 -24.426 1.00 54.16 105 SER A CA 1
ATOM 871 C C . SER A 1 105 ? 13.401 23.228 -24.008 1.00 54.16 105 SER A C 1
ATOM 873 O O . SER A 1 105 ? 13.907 23.887 -24.940 1.00 54.16 105 SER A O 1
#

Sequence (105 aa):
MLIYNVIDTTSVIVFTIEYILRLWTSPLMFSSIPTNKAVFKYIKSPMAIIDLLTILPFYLPFIFPVDLRVLRVIRLLRIARLFKLHRYSNSLKTVINVFKKMLIS

Foldseek 3Di:
DVVVVVCLVVVLVVLVVVLVVCLVCQCVVCVVDPNVVSSVVVCPDPLVVLSCLCNVLVCVVVPDVDDPVVNVVSVVSNVSVVVVVVVVPVVVVVVVVVVVVVVVD

pLDDT: mean 77.97, std 7.36, range [54.16, 88.88]

Secondary structure (DSSP, 8-state):
-HHHHHHHHHHHHHHHHHHHHHHHHHHHHTTTS-HHHHHHHHHTSHHHHHHHHHHHHHHHHHHS---HHHHHHHHHHTTHHHHHHHHH-HHHHHHHHHHHHHTT-